Protein AF-A0A0Q9KJG7-F1 (afdb_monomer)

Nearest PDB structures (foldseek):
  2rdc-assembly1_A  TM=7.045E-01  e=9.694E+00  Geobacter sulfurreducens PCA

Solvent-accessible surface area (backbone atoms only — not comparable to full-atom values): 4050 Å² total; per-residue (Å²): 104,69,69,58,50,52,54,50,50,51,53,50,49,54,51,50,52,53,50,43,53,48,28,68,76,78,46,56,89,64,56,42,56,55,50,50,53,52,51,51,54,53,48,53,53,50,49,41,44,71,73,64,55,69,78,79,76,71,92,57,68,94,60,83,80,77,125

Foldseek 3Di:
DVVVLVVLVVVLVVVLVVVLVVCVVPHDPVVNVVVVVVSVVVSVVVVCVVVPDDDPDPPDPPCNPDD

Radius of gyration: 16.72 Å; Cα contacts (8 Å, |Δi|>4): 26; chains: 1; bounding box: 32×18×47 Å

Sequence (67 aa):
MWLSISLFTLGVIVVAVQQFHYWRKYGKGREKWVLLGWVIVAWTIGILFIAGMRFPIPVRPLFPAWK

pLDDT: mean 85.06, std 9.66, range [52.88, 95.44]

Structure (mmCIF, N/CA/C/O backbone):
data_AF-A0A0Q9KJG7-F1
#
_entry.id   AF-A0A0Q9KJG7-F1
#
loop_
_atom_site.group_PDB
_atom_site.id
_atom_site.type_symbol
_atom_site.label_atom_id
_atom_site.label_alt_id
_atom_site.label_comp_id
_atom_site.label_asym_id
_atom_site.label_entity_id
_atom_site.label_seq_id
_atom_site.pdbx_PDB_ins_code
_atom_site.Cartn_x
_atom_site.Cartn_y
_atom_site.Cartn_z
_atom_site.occupancy
_atom_site.B_iso_or_equiv
_atom_site.auth_seq_id
_atom_site.auth_comp_id
_atom_site.auth_asym_id
_atom_site.auth_atom_id
_atom_site.pdbx_PDB_model_num
ATOM 1 N N . MET A 1 1 ? 14.064 4.229 -9.864 1.00 80.25 1 MET A N 1
ATOM 2 C CA . MET A 1 1 ? 13.312 3.034 -9.422 1.00 80.25 1 MET A CA 1
ATOM 3 C C . MET A 1 1 ? 13.166 2.996 -7.904 1.00 80.25 1 MET A C 1
ATOM 5 O O . MET A 1 1 ? 12.058 3.196 -7.435 1.00 80.25 1 MET A O 1
ATOM 9 N N . TRP A 1 2 ? 14.252 2.854 -7.133 1.00 84.69 2 TRP A N 1
ATOM 10 C CA . TRP A 1 2 ? 14.196 2.813 -5.660 1.00 84.69 2 TRP A CA 1
ATOM 11 C C . TRP A 1 2 ? 13.530 4.036 -5.017 1.00 84.69 2 TRP A C 1
ATOM 13 O O . TRP A 1 2 ? 12.628 3.868 -4.210 1.00 84.69 2 TRP A O 1
ATOM 23 N N . LEU A 1 3 ? 13.880 5.257 -5.444 1.00 91.06 3 LEU A N 1
ATOM 24 C CA . LEU A 1 3 ? 13.228 6.482 -4.958 1.00 91.06 3 LEU A CA 1
ATOM 25 C C . LEU A 1 3 ? 11.709 6.479 -5.211 1.00 91.06 3 LEU A C 1
ATOM 27 O O . LEU A 1 3 ? 10.933 6.828 -4.329 1.00 91.06 3 LEU A O 1
ATOM 31 N N . SER A 1 4 ? 11.281 6.041 -6.398 1.00 88.12 4 SER A N 1
ATOM 32 C CA . SER A 1 4 ? 9.865 5.943 -6.774 1.00 88.12 4 SER A CA 1
ATOM 33 C C . SER A 1 4 ? 9.119 4.914 -5.921 1.00 88.12 4 SER A C 1
ATOM 35 O O . SER A 1 4 ? 8.013 5.192 -5.471 1.00 88.12 4 SER A O 1
ATOM 37 N N . ILE A 1 5 ? 9.736 3.757 -5.650 1.00 90.75 5 ILE A N 1
ATOM 38 C CA . ILE A 1 5 ? 9.178 2.716 -4.770 1.00 90.75 5 ILE A CA 1
ATOM 39 C C . ILE A 1 5 ? 9.063 3.231 -3.332 1.00 90.75 5 ILE A C 1
ATOM 41 O O . ILE A 1 5 ? 8.036 3.012 -2.689 1.00 90.75 5 ILE A O 1
ATOM 45 N N . SER A 1 6 ? 10.078 3.942 -2.834 1.00 91.94 6 SER A N 1
ATOM 46 C CA . SER A 1 6 ? 10.064 4.525 -1.490 1.00 91.94 6 SER A CA 1
ATOM 47 C C . SER A 1 6 ? 8.969 5.581 -1.341 1.00 91.94 6 SER A C 1
ATOM 49 O O . SER A 1 6 ? 8.186 5.509 -0.397 1.00 91.94 6 SER A O 1
ATOM 51 N N . LEU A 1 7 ? 8.856 6.520 -2.288 1.00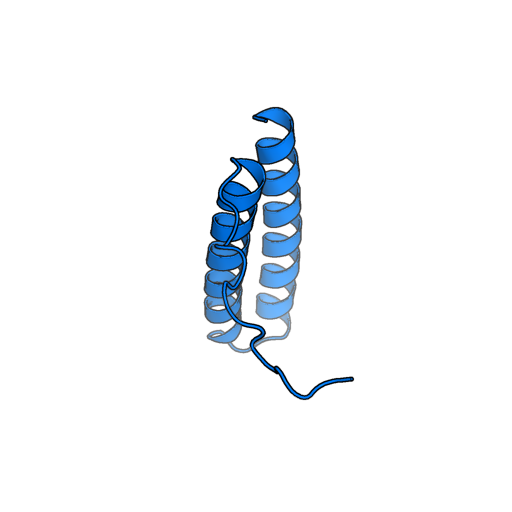 94.19 7 LEU A N 1
ATOM 52 C CA . LEU A 1 7 ? 7.806 7.548 -2.273 1.00 94.19 7 LEU A CA 1
ATOM 53 C C . LEU A 1 7 ? 6.405 6.936 -2.383 1.00 94.19 7 LEU A C 1
ATOM 55 O O . LEU A 1 7 ? 5.505 7.328 -1.643 1.00 94.19 7 LEU A O 1
ATOM 59 N N . PHE A 1 8 ? 6.233 5.940 -3.256 1.00 92.38 8 PHE A N 1
ATOM 60 C CA . PHE A 1 8 ? 4.974 5.211 -3.385 1.00 92.38 8 PHE A CA 1
ATOM 61 C C . PHE A 1 8 ? 4.604 4.492 -2.083 1.00 92.38 8 PHE A C 1
ATOM 63 O O . PHE A 1 8 ? 3.486 4.630 -1.593 1.00 92.38 8 PHE A O 1
ATOM 70 N N . THR A 1 9 ? 5.556 3.776 -1.484 1.00 93.38 9 THR A N 1
ATOM 71 C CA . THR A 1 9 ? 5.340 3.033 -0.235 1.00 93.38 9 THR A CA 1
ATOM 72 C C . THR A 1 9 ? 5.008 3.975 0.921 1.00 93.38 9 THR A C 1
ATOM 74 O O . THR A 1 9 ? 4.073 3.701 1.667 1.00 93.38 9 THR A O 1
ATOM 77 N N . LEU A 1 10 ? 5.695 5.116 1.038 1.00 95.06 10 LEU A N 1
ATOM 78 C CA . LEU A 1 10 ? 5.369 6.144 2.030 1.00 95.06 10 LEU A CA 1
ATOM 79 C C . LEU A 1 10 ? 3.950 6.690 1.838 1.00 95.06 10 LEU A C 1
ATOM 81 O O . LEU A 1 10 ? 3.195 6.764 2.806 1.00 95.06 10 LEU A O 1
ATOM 85 N N . GLY A 1 11 ? 3.559 7.010 0.602 1.00 93.75 11 GLY A N 1
ATOM 86 C CA . GLY A 1 11 ? 2.200 7.463 0.297 1.00 93.75 11 GLY A CA 1
ATOM 87 C C . GLY A 1 11 ? 1.141 6.427 0.680 1.00 93.75 11 GLY A C 1
ATOM 88 O O . GLY A 1 11 ? 0.156 6.756 1.342 1.00 93.75 11 GLY A O 1
ATOM 89 N N . VAL A 1 12 ? 1.378 5.157 0.342 1.00 93.81 12 VAL A N 1
ATOM 90 C CA . VAL A 1 12 ? 0.492 4.048 0.718 1.00 93.81 12 VAL A CA 1
ATOM 91 C C . VAL A 1 12 ? 0.390 3.907 2.236 1.00 93.81 12 VAL A C 1
ATOM 93 O O . VAL A 1 12 ? -0.719 3.752 2.740 1.00 93.81 12 VAL A O 1
ATOM 96 N N . ILE A 1 13 ? 1.499 4.005 2.976 1.00 94.25 13 ILE A N 1
ATOM 97 C CA . ILE A 1 13 ? 1.492 3.934 4.445 1.00 94.25 13 ILE A CA 1
ATOM 98 C C . ILE A 1 13 ? 0.656 5.071 5.040 1.00 94.25 13 ILE A C 1
ATOM 100 O O . ILE A 1 13 ? -0.165 4.818 5.921 1.00 94.25 13 ILE A O 1
ATOM 104 N N . VAL A 1 14 ? 0.813 6.305 4.550 1.00 95.44 14 VAL A N 1
ATOM 105 C CA . VAL A 1 14 ? 0.029 7.457 5.028 1.00 95.44 14 VAL A CA 1
ATOM 106 C C . VAL A 1 14 ? -1.468 7.213 4.828 1.00 95.44 14 VAL A C 1
ATOM 108 O O . VAL A 1 14 ? -2.247 7.350 5.774 1.00 95.44 14 VAL A O 1
ATOM 111 N N . VAL A 1 15 ? -1.868 6.774 3.630 1.00 93.19 15 VAL A N 1
ATOM 112 C CA . VAL A 1 15 ? -3.270 6.452 3.325 1.00 93.19 15 VAL A CA 1
ATOM 113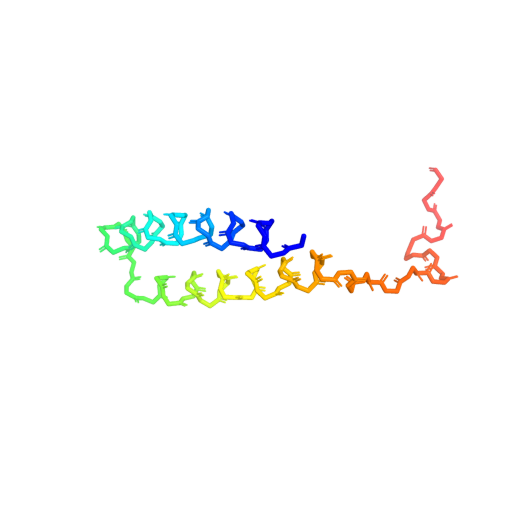 C C . VAL A 1 15 ? -3.769 5.290 4.185 1.00 93.19 15 VAL A C 1
ATOM 115 O O . VAL A 1 15 ? -4.866 5.362 4.737 1.00 93.19 15 VAL A O 1
ATOM 118 N N . ALA A 1 16 ? -2.967 4.239 4.350 1.00 92.56 16 ALA A N 1
ATOM 119 C CA . ALA A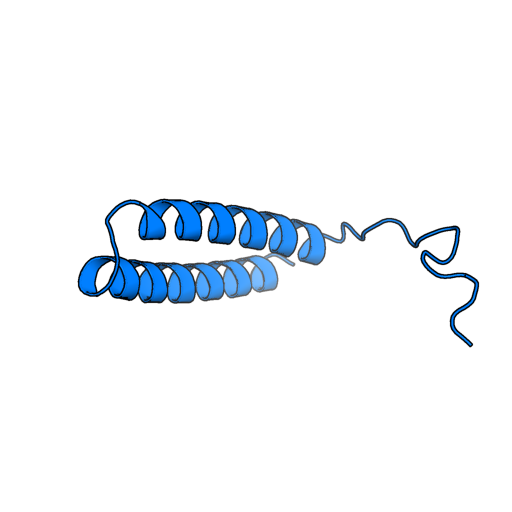 1 16 ? -3.312 3.074 5.157 1.00 92.56 16 ALA A CA 1
ATOM 120 C C . ALA A 1 16 ? -3.565 3.455 6.620 1.00 92.56 16 ALA A C 1
ATOM 122 O O . ALA A 1 16 ? -4.569 3.040 7.196 1.00 92.56 16 ALA A O 1
ATOM 123 N N . VAL A 1 17 ? -2.695 4.282 7.208 1.00 92.81 17 VAL A N 1
ATOM 124 C CA . VAL A 1 17 ? -2.840 4.774 8.585 1.00 92.81 17 VAL A CA 1
ATOM 125 C C . VAL A 1 17 ? -4.086 5.648 8.717 1.00 92.81 17 VAL A C 1
ATOM 127 O O . VAL A 1 17 ? -4.872 5.448 9.647 1.00 92.81 17 VAL A O 1
ATOM 130 N N . GLN A 1 18 ? -4.308 6.572 7.777 1.00 93.62 18 GLN A N 1
ATOM 131 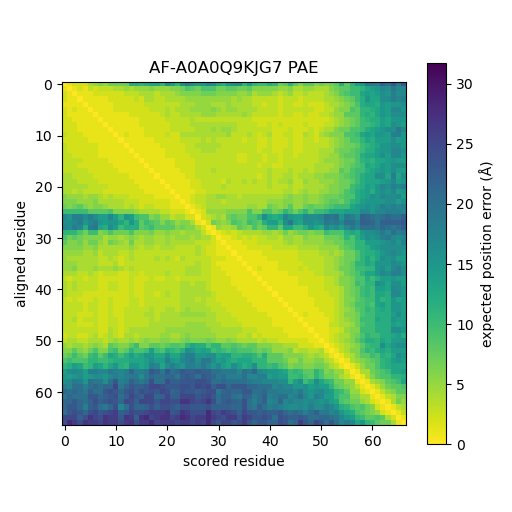C CA . GLN A 1 18 ? -5.491 7.436 7.772 1.00 93.62 18 GLN A CA 1
ATOM 132 C C . GLN A 1 18 ? -6.787 6.614 7.711 1.00 93.62 18 GLN A C 1
ATOM 134 O O . GLN A 1 18 ? -7.692 6.810 8.526 1.00 93.62 18 GLN A O 1
ATOM 139 N N . GLN A 1 19 ? -6.862 5.659 6.781 1.00 89.75 19 GLN A N 1
ATOM 140 C CA . GLN A 1 19 ? -8.018 4.780 6.619 1.00 89.75 19 GLN A CA 1
ATOM 141 C C . GLN A 1 19 ? -8.205 3.873 7.836 1.00 89.75 19 GLN A C 1
ATOM 143 O O . GLN A 1 19 ? -9.314 3.749 8.352 1.00 89.75 19 GLN A O 1
ATOM 148 N N . PHE A 1 20 ? -7.133 3.286 8.364 1.00 88.75 20 PHE A N 1
ATOM 149 C CA . PHE A 1 20 ? -7.211 2.453 9.559 1.00 88.75 20 PHE A CA 1
ATOM 150 C C . PHE A 1 20 ? -7.751 3.235 10.760 1.00 88.75 20 PHE A C 1
ATOM 152 O O . PHE A 1 20 ? -8.597 2.724 11.494 1.00 88.75 20 PHE A O 1
ATOM 159 N N . HIS A 1 21 ? -7.314 4.484 10.949 1.00 89.62 21 HIS A N 1
ATOM 160 C CA . HIS A 1 21 ? -7.817 5.337 12.023 1.00 89.62 21 HIS A CA 1
ATOM 161 C C . HIS A 1 21 ? -9.303 5.669 11.839 1.00 89.62 21 HIS A C 1
ATOM 163 O O . HIS A 1 21 ? -10.076 5.595 12.797 1.00 89.62 21 HIS A O 1
ATOM 169 N N . TYR A 1 22 ? -9.719 5.968 10.606 1.00 89.75 22 TYR A N 1
ATOM 170 C CA . TYR A 1 22 ? -11.121 6.200 10.267 1.00 89.75 22 TYR A CA 1
ATOM 171 C C . TYR A 1 22 ? -11.994 4.979 10.592 1.00 89.75 22 TYR A C 1
ATOM 173 O O . TYR A 1 22 ? -12.936 5.088 11.377 1.00 89.75 22 TYR A O 1
ATOM 181 N N . TRP A 1 23 ? -11.640 3.793 10.090 1.00 86.38 23 TRP A N 1
ATOM 182 C CA . TRP A 1 23 ? -12.411 2.566 10.327 1.00 86.38 23 TRP A CA 1
ATOM 183 C C . TRP A 1 23 ? -12.322 2.064 11.767 1.00 86.38 23 TRP A C 1
ATOM 185 O O . TRP A 1 23 ? -13.240 1.402 12.241 1.00 86.38 23 TRP A O 1
ATOM 195 N N . ARG A 1 24 ? -11.260 2.405 12.505 1.00 84.75 24 ARG A N 1
ATOM 196 C CA . ARG A 1 24 ? -11.197 2.156 13.951 1.00 84.75 24 ARG A CA 1
ATOM 197 C C . ARG A 1 24 ? -12.214 3.004 14.719 1.00 84.75 24 ARG A C 1
ATOM 199 O O . ARG A 1 24 ? -12.734 2.525 15.721 1.00 84.75 24 ARG A O 1
ATOM 206 N N . LYS A 1 25 ? -12.460 4.244 14.284 1.00 87.56 25 LYS A N 1
ATOM 207 C CA . LYS A 1 25 ? -13.356 5.191 14.964 1.00 87.56 25 LYS A CA 1
ATOM 208 C C . LYS A 1 25 ? -14.821 5.040 14.546 1.00 87.56 25 LYS A C 1
ATOM 210 O O . LYS A 1 25 ? -15.695 5.172 15.393 1.00 87.56 25 LYS A O 1
ATOM 215 N N . TYR A 1 26 ? -15.079 4.781 13.265 1.00 85.81 26 TYR A N 1
ATOM 216 C CA . TYR A 1 26 ? -16.429 4.791 12.683 1.00 85.81 26 TYR A CA 1
ATOM 217 C C . TYR A 1 26 ? -16.912 3.420 12.190 1.00 85.81 26 TYR A C 1
ATOM 219 O O . TYR A 1 26 ? -18.097 3.257 11.912 1.00 85.81 26 TYR A O 1
ATOM 227 N N . GLY A 1 27 ? -16.013 2.444 12.066 1.00 77.31 27 GLY A N 1
ATOM 228 C CA . GLY A 1 27 ? -16.301 1.145 11.469 1.00 77.31 27 GLY A CA 1
ATOM 229 C C . GLY A 1 27 ? -16.587 0.028 12.465 1.00 77.31 27 GLY A C 1
ATOM 230 O O . GLY A 1 27 ? -16.307 0.110 13.664 1.00 77.31 27 GLY A O 1
ATOM 231 N N . LYS A 1 28 ? -17.073 -1.091 11.934 1.00 75.00 28 LYS A N 1
ATOM 232 C CA . LYS A 1 28 ? -17.112 -2.384 12.620 1.00 75.00 28 LYS A CA 1
ATOM 233 C C . LYS A 1 28 ? -15.726 -3.023 12.547 1.00 75.00 28 LYS A C 1
ATOM 235 O O . LYS A 1 28 ? -15.036 -2.956 11.532 1.00 75.00 28 LYS A O 1
ATOM 240 N N . GLY A 1 29 ? -15.323 -3.731 13.604 1.00 74.44 29 GLY A N 1
ATOM 241 C CA . GLY A 1 29 ? -13.972 -4.299 13.739 1.00 74.44 29 GLY A CA 1
ATOM 242 C C . GLY A 1 29 ? -13.494 -5.218 12.600 1.00 74.44 29 GLY A C 1
ATOM 243 O O . GLY A 1 29 ? -12.299 -5.482 12.527 1.00 74.44 29 GLY A O 1
ATOM 244 N N . ARG A 1 30 ? -14.378 -5.684 11.706 1.00 84.31 30 ARG A N 1
ATOM 245 C CA . ARG A 1 30 ? -14.043 -6.476 10.507 1.00 84.31 30 ARG A CA 1
ATOM 246 C C . ARG A 1 30 ? -13.578 -5.619 9.320 1.00 84.31 30 ARG A C 1
ATOM 248 O O . ARG A 1 30 ? -12.714 -6.055 8.567 1.00 84.31 30 ARG A O 1
ATOM 255 N N . GLU A 1 31 ? -14.108 -4.409 9.160 1.00 84.31 31 GLU A N 1
ATOM 256 C CA . GLU A 1 31 ? -13.879 -3.558 7.978 1.00 84.31 31 GLU A CA 1
ATOM 257 C C . GLU A 1 31 ? -12.428 -3.078 7.897 1.00 84.31 31 GLU A C 1
ATOM 259 O O . GLU A 1 31 ? -11.828 -3.096 6.824 1.00 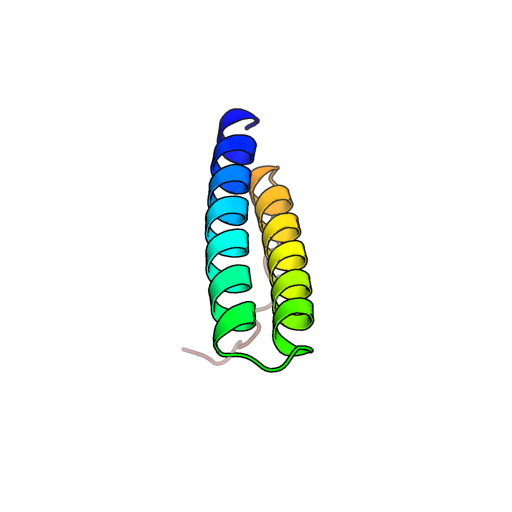84.31 31 GLU A O 1
ATOM 264 N N . LYS A 1 32 ? -11.811 -2.783 9.050 1.00 80.50 32 LYS A N 1
ATOM 265 C CA . LYS A 1 32 ? -10.383 -2.430 9.134 1.00 80.50 32 LYS A CA 1
ATOM 266 C C . LYS A 1 32 ? -9.461 -3.524 8.580 1.00 80.50 32 LYS A C 1
ATOM 268 O O . LYS A 1 32 ? -8.451 -3.206 7.966 1.00 80.50 32 LYS A O 1
ATOM 273 N N . TRP A 1 33 ? -9.806 -4.801 8.777 1.00 85.38 33 TRP A N 1
ATOM 274 C CA . TRP A 1 33 ? -9.003 -5.934 8.303 1.00 85.38 33 TRP A CA 1
ATOM 275 C C . TRP A 1 33 ? -9.181 -6.165 6.806 1.00 85.38 33 TRP A C 1
ATOM 277 O O . TRP A 1 33 ? -8.205 -6.430 6.109 1.00 85.38 33 TRP A O 1
ATOM 287 N N . VAL A 1 34 ? -10.411 -6.013 6.307 1.00 89.50 34 VAL A N 1
ATOM 288 C CA . VAL A 1 34 ? -10.701 -6.083 4.868 1.00 89.50 34 VAL A CA 1
ATOM 289 C C . VAL A 1 34 ? -9.964 -4.968 4.129 1.00 89.50 34 VAL A C 1
ATOM 291 O O . VAL A 1 34 ? -9.299 -5.238 3.131 1.00 89.50 34 VAL A O 1
ATOM 294 N N . LEU A 1 35 ? -10.013 -3.736 4.644 1.00 88.44 35 LEU A N 1
ATOM 295 C CA . LEU A 1 35 ? -9.291 -2.616 4.048 1.00 88.44 35 LEU A CA 1
ATOM 296 C C . LEU A 1 35 ? -7.776 -2.837 4.070 1.00 88.44 35 LEU A C 1
ATOM 298 O O . LEU A 1 35 ? -7.123 -2.604 3.059 1.00 88.44 35 LEU A O 1
ATOM 302 N N . LEU A 1 36 ? -7.218 -3.321 5.183 1.00 89.00 36 LEU A N 1
ATOM 303 C CA . LEU A 1 36 ? -5.790 -3.630 5.266 1.00 89.00 36 LEU A CA 1
ATOM 304 C C . LEU A 1 36 ? -5.376 -4.667 4.207 1.00 89.00 36 LEU A C 1
ATOM 306 O O . LEU A 1 36 ? -4.360 -4.486 3.541 1.00 89.00 36 LEU A O 1
ATOM 310 N N . GLY A 1 37 ? -6.194 -5.706 4.001 1.00 91.88 37 GLY A N 1
ATOM 311 C CA . GLY A 1 37 ? -5.985 -6.689 2.936 1.00 91.88 37 GLY A CA 1
ATOM 312 C C . GLY A 1 37 ? -5.951 -6.048 1.545 1.00 91.88 37 GLY A C 1
ATOM 313 O O . GLY A 1 37 ? -5.017 -6.287 0.781 1.00 91.88 37 GLY A O 1
ATOM 314 N N . TRP A 1 38 ? -6.911 -5.172 1.238 1.00 92.94 38 TRP A N 1
ATOM 315 C CA . TRP A 1 38 ? -6.941 -4.435 -0.032 1.00 92.94 38 TRP A CA 1
ATOM 316 C C . TRP A 1 38 ? -5.745 -3.500 -0.221 1.00 92.94 38 TRP A C 1
ATOM 318 O O . TRP A 1 38 ? -5.196 -3.428 -1.319 1.00 92.94 38 TRP A O 1
ATOM 328 N N . VAL A 1 39 ? -5.310 -2.818 0.840 1.00 93.62 39 VAL A N 1
ATOM 329 C CA . VAL A 1 39 ? -4.126 -1.949 0.815 1.00 93.62 39 VAL A CA 1
ATOM 330 C C . VAL A 1 39 ? -2.870 -2.752 0.483 1.00 93.62 39 VAL A C 1
ATOM 332 O O . VAL A 1 39 ? -2.087 -2.315 -0.357 1.00 93.62 39 VAL A O 1
ATOM 335 N N . ILE A 1 40 ? -2.692 -3.931 1.088 1.00 93.38 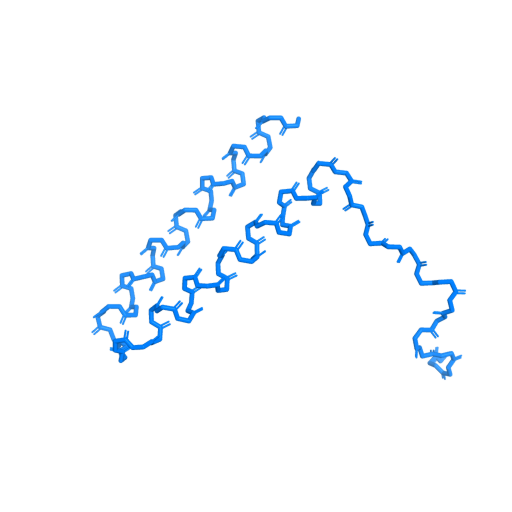40 ILE A N 1
ATOM 336 C CA . ILE A 1 40 ? -1.548 -4.809 0.798 1.00 93.38 40 ILE A CA 1
ATOM 337 C C . ILE A 1 40 ? -1.565 -5.231 -0.675 1.00 93.38 40 ILE A C 1
ATOM 339 O O . ILE A 1 40 ? -0.547 -5.109 -1.351 1.00 93.38 40 ILE A O 1
ATOM 343 N N . VAL A 1 41 ? -2.720 -5.654 -1.197 1.00 94.19 41 VAL A N 1
ATOM 344 C CA . VAL A 1 41 ? -2.856 -6.046 -2.610 1.00 94.19 41 VAL A CA 1
ATOM 345 C C . VAL A 1 41 ? -2.520 -4.880 -3.544 1.00 94.19 41 VAL A C 1
ATOM 347 O O . VAL A 1 41 ? -1.723 -5.041 -4.469 1.00 94.19 41 VAL A O 1
ATOM 350 N N . ALA A 1 42 ? -3.076 -3.692 -3.291 1.00 92.50 42 ALA A N 1
ATOM 351 C CA . ALA A 1 42 ? -2.820 -2.507 -4.107 1.00 92.50 42 ALA A CA 1
ATOM 352 C C . ALA A 1 42 ? -1.345 -2.076 -4.053 1.00 92.50 42 ALA A C 1
ATOM 354 O O . ALA A 1 42 ? -0.767 -1.707 -5.077 1.00 92.50 42 ALA A O 1
ATOM 355 N N . TRP A 1 43 ? -0.716 -2.175 -2.880 1.00 94.38 43 TRP A N 1
ATOM 356 C CA . TRP A 1 43 ? 0.708 -1.909 -2.696 1.00 94.38 43 TRP A CA 1
ATOM 357 C C . TRP A 1 43 ? 1.579 -2.877 -3.498 1.00 94.38 43 TRP A C 1
ATOM 359 O O . TRP A 1 43 ? 2.455 -2.434 -4.243 1.00 94.38 43 TRP A O 1
ATOM 369 N N . THR A 1 44 ? 1.310 -4.183 -3.408 1.00 92.69 44 THR A N 1
ATOM 370 C CA . THR A 1 44 ? 2.044 -5.203 -4.166 1.00 92.69 44 THR A CA 1
ATOM 371 C C . THR A 1 44 ? 1.921 -4.964 -5.668 1.00 92.69 44 THR A C 1
ATOM 373 O O . THR A 1 44 ? 2.937 -4.925 -6.360 1.00 92.69 44 THR A O 1
ATOM 376 N N . ILE A 1 45 ? 0.707 -4.730 -6.177 1.00 92.19 45 ILE A N 1
ATOM 377 C CA . ILE A 1 45 ? 0.485 -4.445 -7.604 1.00 92.19 45 ILE A CA 1
ATOM 378 C C . ILE A 1 45 ? 1.222 -3.166 -8.024 1.00 92.19 45 ILE A C 1
ATOM 380 O O . ILE A 1 45 ? 1.878 -3.152 -9.065 1.00 92.19 45 ILE A O 1
ATOM 384 N N .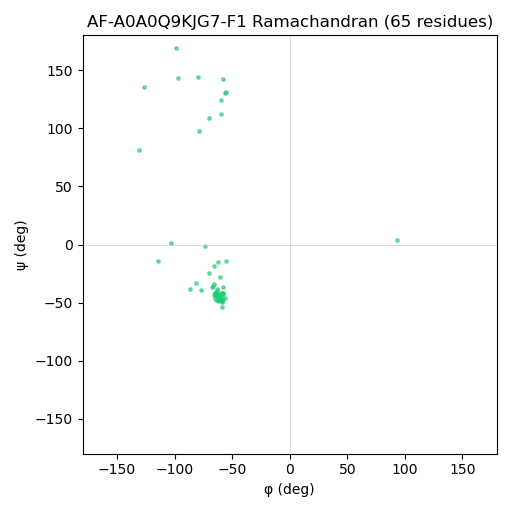 GLY A 1 46 ? 1.167 -2.110 -7.209 1.00 90.62 46 GLY A N 1
ATOM 385 C CA . GLY A 1 46 ? 1.857 -0.852 -7.486 1.00 90.62 46 GLY A CA 1
ATOM 386 C C . GLY A 1 46 ? 3.378 -1.007 -7.565 1.00 90.62 46 GLY A C 1
ATOM 387 O O . GLY A 1 46 ? 3.992 -0.500 -8.503 1.00 90.62 46 GLY A O 1
ATOM 388 N N . ILE A 1 47 ? 3.989 -1.766 -6.647 1.00 92.62 47 ILE A N 1
ATOM 389 C CA . ILE A 1 47 ? 5.427 -2.074 -6.708 1.00 92.62 47 ILE A CA 1
ATOM 390 C C . ILE A 1 47 ? 5.764 -2.858 -7.973 1.00 92.62 47 ILE A C 1
ATOM 392 O O . ILE A 1 47 ? 6.718 -2.498 -8.659 1.00 92.62 47 ILE A O 1
ATOM 396 N N . LEU A 1 48 ? 4.992 -3.899 -8.299 1.00 90.56 48 LEU A N 1
ATOM 397 C CA . LEU A 1 48 ? 5.218 -4.705 -9.501 1.00 90.56 48 LEU A CA 1
ATOM 398 C C . LEU A 1 48 ? 5.167 -3.843 -10.769 1.00 90.56 48 LEU A C 1
ATOM 400 O O . LEU A 1 48 ? 6.033 -3.967 -11.636 1.00 90.56 48 LEU A O 1
ATOM 404 N N . PHE A 1 49 ? 4.215 -2.914 -10.837 1.00 89.06 49 PHE A N 1
ATOM 405 C CA . PHE A 1 49 ? 4.080 -1.996 -11.961 1.00 89.06 49 PHE A CA 1
ATOM 406 C C . PHE A 1 49 ? 5.267 -1.024 -12.070 1.00 89.06 49 PHE A C 1
ATOM 408 O O . PHE A 1 49 ? 5.817 -0.838 -13.156 1.00 89.06 49 PHE A O 1
ATOM 415 N N . ILE A 1 50 ? 5.721 -0.451 -10.946 1.00 88.88 50 ILE A N 1
ATOM 416 C CA . ILE A 1 50 ? 6.908 0.426 -10.897 1.00 88.88 50 ILE A CA 1
ATOM 417 C C . ILE A 1 50 ? 8.192 -0.349 -11.238 1.00 88.88 50 ILE A C 1
ATOM 419 O O . ILE A 1 50 ? 9.095 0.204 -11.865 1.00 88.88 50 ILE A O 1
ATOM 423 N N . ALA A 1 51 ? 8.267 -1.627 -10.861 1.00 88.12 51 ALA A N 1
ATOM 424 C CA . ALA A 1 51 ? 9.366 -2.530 -11.198 1.00 88.12 51 ALA A CA 1
ATOM 425 C C . ALA A 1 51 ? 9.353 -2.981 -12.674 1.00 88.12 51 ALA A C 1
ATOM 427 O O . ALA A 1 51 ? 10.252 -3.701 -13.101 1.00 88.12 51 ALA A O 1
ATOM 428 N N . GLY A 1 52 ? 8.363 -2.552 -13.464 1.00 84.56 52 GLY A N 1
ATOM 429 C CA . GLY A 1 52 ? 8.295 -2.807 -14.901 1.00 84.56 52 GLY A CA 1
ATOM 430 C C . GLY A 1 52 ? 7.496 -4.048 -15.296 1.00 84.56 52 GLY A C 1
ATOM 431 O O . GLY A 1 52 ? 7.413 -4.339 -16.490 1.00 84.56 52 GLY A O 1
ATOM 432 N N . MET A 1 53 ? 6.857 -4.748 -14.349 1.00 84.50 53 MET A N 1
ATOM 433 C CA . MET A 1 53 ? 5.881 -5.783 -14.692 1.00 84.50 53 MET A CA 1
ATOM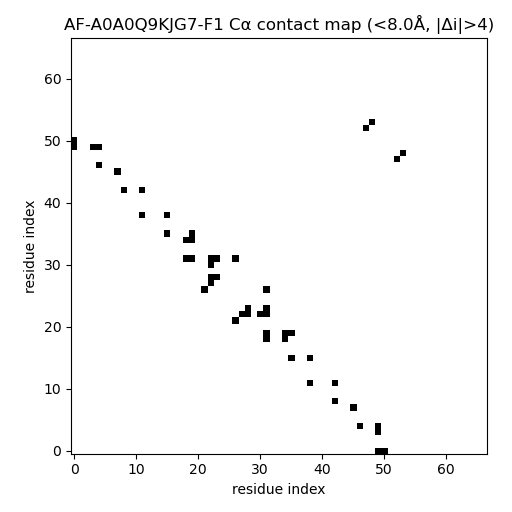 434 C C . MET A 1 53 ? 4.633 -5.120 -15.266 1.00 84.50 53 MET A C 1
ATOM 436 O O . MET A 1 53 ? 3.857 -4.473 -14.563 1.00 84.50 53 MET A O 1
ATOM 440 N N . ARG A 1 54 ? 4.442 -5.282 -16.573 1.00 77.56 54 ARG A N 1
ATOM 441 C CA . ARG A 1 54 ? 3.224 -4.862 -17.261 1.00 77.56 54 ARG A CA 1
ATOM 442 C C . ARG A 1 54 ? 2.298 -6.056 -17.393 1.00 77.56 54 ARG A C 1
ATOM 444 O O . ARG A 1 54 ? 2.750 -7.173 -17.639 1.00 77.56 54 ARG A O 1
ATOM 451 N N . PHE A 1 55 ? 0.998 -5.811 -17.264 1.00 70.81 55 PHE A N 1
ATOM 452 C CA . PHE A 1 55 ? 0.016 -6.809 -17.662 1.00 70.81 55 PHE A CA 1
ATOM 453 C C .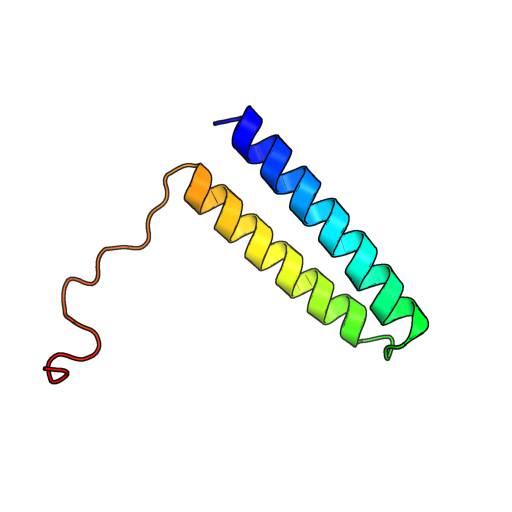 PHE A 1 55 ? 0.224 -7.157 -19.141 1.00 70.81 55 PHE A C 1
ATOM 455 O O . PHE A 1 55 ? 0.565 -6.263 -19.927 1.00 70.81 55 PHE A O 1
ATOM 462 N N . PRO A 1 56 ? 0.051 -8.433 -19.528 1.00 76.00 56 PRO A N 1
ATOM 463 C CA . PRO A 1 56 ? 0.127 -8.809 -20.927 1.00 76.00 56 PRO A CA 1
ATOM 464 C C . PRO A 1 56 ? -0.867 -7.954 -21.707 1.00 76.00 56 PRO A C 1
ATOM 466 O O . PRO A 1 56 ? -2.024 -7.802 -21.307 1.00 76.00 56 PRO A O 1
ATOM 469 N N . ILE A 1 57 ? -0.399 -7.371 -22.809 1.00 70.94 57 ILE A N 1
ATOM 470 C CA . ILE A 1 57 ? -1.275 -6.645 -23.721 1.00 70.94 57 ILE A CA 1
ATOM 471 C C . ILE A 1 57 ? -2.307 -7.670 -24.199 1.00 70.94 57 ILE A C 1
ATOM 473 O O . ILE A 1 57 ? -1.906 -8.741 -24.669 1.00 70.94 57 ILE A O 1
ATOM 477 N N . PRO A 1 58 ? -3.614 -7.410 -24.037 1.00 70.56 58 PRO A N 1
ATOM 478 C CA . PRO A 1 58 ? -4.622 -8.361 -24.459 1.00 70.56 58 PRO A CA 1
ATOM 479 C C . PRO A 1 58 ? -4.470 -8.595 -25.966 1.00 70.56 58 PRO A C 1
ATOM 481 O O . PRO A 1 58 ? -4.690 -7.699 -26.774 1.00 70.56 58 PRO A O 1
ATOM 484 N N . VAL A 1 59 ? -4.064 -9.813 -26.339 1.00 71.19 59 VAL A N 1
ATOM 485 C CA . VAL A 1 59 ? -3.843 -10.226 -27.741 1.00 71.19 59 VAL A CA 1
ATOM 486 C C . VAL A 1 59 ? -5.164 -10.236 -28.521 1.00 71.19 59 VAL A C 1
ATOM 488 O O . VAL A 1 59 ? -5.182 -10.202 -29.748 1.00 71.19 59 VAL A O 1
ATOM 491 N N . ARG A 1 60 ? -6.290 -10.266 -27.800 1.00 69.31 60 ARG A N 1
ATOM 492 C CA . ARG A 1 60 ? -7.637 -10.108 -28.341 1.00 69.31 60 ARG A CA 1
ATOM 493 C C . ARG A 1 60 ? -8.354 -9.004 -27.570 1.00 69.31 60 ARG A C 1
ATOM 495 O O . ARG A 1 60 ? -8.274 -9.005 -26.341 1.00 69.31 60 ARG A O 1
ATOM 502 N N . PRO A 1 61 ? -9.068 -8.092 -28.247 1.00 70.00 61 PRO A N 1
ATOM 503 C CA . PRO A 1 61 ? -9.919 -7.130 -27.562 1.00 70.00 61 PRO A CA 1
ATOM 504 C C . PRO A 1 61 ? -10.917 -7.888 -26.680 1.00 70.00 61 PRO A C 1
ATOM 506 O O . PRO A 1 61 ? -11.569 -8.822 -27.143 1.00 70.00 61 PRO A O 1
ATOM 509 N N . LEU A 1 62 ? -11.029 -7.492 -25.409 1.00 68.94 62 LEU A N 1
ATOM 510 C CA . LEU A 1 62 ? -12.016 -8.053 -24.475 1.00 68.94 62 LEU A CA 1
ATOM 511 C C . LEU A 1 62 ? -13.453 -7.810 -24.965 1.00 68.94 62 LEU A C 1
ATOM 513 O O . LEU A 1 62 ? -14.339 -8.616 -24.704 1.00 68.94 62 LEU A O 1
ATOM 517 N N . PHE A 1 63 ? -13.653 -6.735 -25.733 1.00 75.12 63 PHE A N 1
ATOM 518 C CA . PHE A 1 63 ? -14.919 -6.379 -26.366 1.00 75.12 63 PHE A CA 1
ATOM 519 C C . PHE A 1 63 ? -14.691 -6.063 -27.851 1.00 75.12 63 PHE A C 1
ATOM 521 O O . PHE A 1 63 ? -14.577 -4.898 -28.223 1.00 75.12 63 PHE A O 1
ATOM 528 N N . PRO A 1 64 ? -14.608 -7.084 -28.725 1.00 67.25 64 PRO A N 1
ATOM 529 C CA . PRO A 1 64 ? -14.330 -6.893 -30.152 1.00 67.25 64 PRO A CA 1
ATOM 530 C C . PRO A 1 64 ? -15.401 -6.080 -30.902 1.00 67.25 64 PRO A C 1
ATOM 532 O O . PRO A 1 64 ? -15.151 -5.643 -32.019 1.00 67.25 64 PRO A O 1
ATOM 535 N N . ALA A 1 65 ? -16.586 -5.894 -30.312 1.00 71.75 65 ALA A N 1
ATOM 536 C CA . ALA A 1 65 ? -17.736 -5.246 -30.940 1.00 71.75 65 ALA A CA 1
ATOM 537 C C . ALA A 1 65 ? -17.994 -3.798 -30.476 1.00 71.75 65 ALA A C 1
ATOM 539 O O . ALA A 1 65 ? -18.958 -3.190 -30.933 1.00 71.75 65 ALA A O 1
ATOM 540 N N . TRP A 1 66 ? -17.175 -3.235 -29.581 1.00 58.25 66 TRP A N 1
ATOM 541 C CA . TRP A 1 66 ? -17.266 -1.813 -29.227 1.00 58.25 66 TRP A CA 1
ATOM 542 C C . TRP A 1 66 ? -16.584 -0.979 -30.321 1.00 58.25 66 TRP A C 1
ATOM 544 O O . TRP A 1 66 ? -15.357 -0.892 -30.366 1.00 58.25 66 TRP A O 1
ATOM 554 N N . LYS A 1 67 ? -17.395 -0.443 -31.239 1.00 52.88 67 LYS A N 1
ATOM 555 C CA . LYS A 1 67 ? -17.031 0.621 -32.183 1.00 52.88 67 LYS A CA 1
ATOM 556 C C . LYS A 1 67 ? -17.489 1.965 -31.643 1.00 52.88 67 LYS A C 1
ATOM 558 O O . LYS A 1 67 ? -18.602 1.996 -31.074 1.00 52.88 67 LYS A O 1
#

Secondary structure (DSSP, 8-state):
-HHHHHHHHHHHHHHHHHHHHHHHHHS-TTHHHHHHHHHHHHHHHHHHHHTT-PPPP-SS-SSTT--

Mean predicted aligned error: 7.75 Å